Protein AF-A0A7C5PN37-F1 (afdb_monomer_lite)

Secondary structure (DSSP, 8-state):
--EEEEEEEE-SSSSHHHHHHHHHHHHHHHTT-EEEEEEEE-TTSSPEE-GGG-TTSHHHHHHHHHHHT-SGGGTT-HHHHHHHHHHHHHHHHHHHHHHHHHHTPPP-

Sequence (108 aa):
MKTIGFFHYQVGRTDGVSLELAKWRQVFDQMGHRTWLFGGDVGDSDGILIPEMFHHTPVAERLQRATWRSLDEYNGDEAAYRRDLFQQTDLLEHKFKAQIEEKGIDLL

Radius of gyration: 16.6 Å; chains: 1; bounding box: 30×30×50 Å

pLDDT: mean 96.63, std 2.39, range [78.75, 98.5]

Foldseek 3Di:
DFEAEAEAAEEDDPDPVNVVVVVVCVVCVVVVYHYAYEHLHHHPDPHDHDVLSHCPDPLNVLLVCCVPPHCVVVVRPPVVSVVSVVVSVVSVVVVVVVCCVVRVHDDD

Structure (mmCIF, N/CA/C/O backbone):
data_AF-A0A7C5PN37-F1
#
_entry.id   AF-A0A7C5PN37-F1
#
loop_
_atom_site.group_PDB
_atom_site.id
_atom_site.type_symbol
_atom_site.label_atom_id
_atom_site.label_alt_id
_atom_site.label_comp_id
_atom_site.label_asym_id
_atom_site.label_entity_id
_atom_site.label_seq_id
_atom_site.pdbx_PDB_ins_code
_atom_site.Cartn_x
_atom_site.Cartn_y
_atom_site.Cartn_z
_atom_site.occupancy
_atom_site.B_iso_or_equiv
_atom_site.auth_seq_id
_atom_site.auth_comp_id
_atom_site.auth_asym_id
_atom_site.auth_atom_id
_atom_site.pdbx_PDB_model_num
ATOM 1 N N . MET A 1 1 ? -5.247 6.974 23.009 1.00 90.56 1 MET A N 1
ATOM 2 C CA . MET A 1 1 ? -6.059 6.511 21.866 1.00 90.56 1 MET A CA 1
ATOM 3 C C . MET A 1 1 ? -5.409 7.004 20.585 1.00 90.56 1 MET A C 1
ATOM 5 O O . MET A 1 1 ? -4.962 8.144 20.567 1.00 90.56 1 MET A O 1
ATOM 9 N N . LYS A 1 2 ? -5.287 6.133 19.581 1.00 96.94 2 LYS A N 1
ATOM 10 C CA . LYS A 1 2 ? -4.650 6.409 18.282 1.00 96.94 2 LYS A CA 1
ATOM 11 C C . LYS A 1 2 ? -5.473 5.771 17.164 1.00 96.94 2 LYS A C 1
ATOM 13 O O . LYS A 1 2 ? -6.170 4.792 17.437 1.00 96.94 2 LYS A O 1
ATOM 18 N N . THR A 1 3 ? -5.365 6.298 15.956 1.00 98.06 3 THR A N 1
ATOM 19 C CA . THR A 1 3 ? -5.912 5.731 14.726 1.00 98.06 3 THR A CA 1
ATOM 20 C C . THR A 1 3 ? -4.788 5.065 13.939 1.00 98.06 3 THR A C 1
ATOM 22 O O . THR A 1 3 ? -3.824 5.719 13.551 1.00 98.06 3 THR A O 1
ATOM 25 N N . ILE A 1 4 ? -4.910 3.763 13.699 1.00 97.81 4 ILE A N 1
ATOM 26 C CA . ILE A 1 4 ? -3.872 2.922 13.097 1.00 97.81 4 ILE A CA 1
ATOM 27 C C . ILE A 1 4 ? -4.381 2.388 11.757 1.00 97.81 4 ILE A C 1
ATOM 29 O O . ILE A 1 4 ? -5.485 1.848 11.682 1.00 97.81 4 ILE A O 1
ATOM 33 N N . GLY A 1 5 ? -3.579 2.518 10.701 1.00 96.94 5 GLY A N 1
ATOM 34 C CA . GLY A 1 5 ? -3.865 1.929 9.392 1.00 96.94 5 GLY A CA 1
ATOM 35 C C . GLY A 1 5 ? -2.988 0.716 9.102 1.00 96.94 5 GLY A C 1
ATOM 36 O O . GLY A 1 5 ? -1.765 0.811 9.160 1.00 96.94 5 GLY A O 1
ATOM 37 N N . PHE A 1 6 ? -3.608 -0.404 8.744 1.00 96.88 6 PHE A N 1
ATOM 38 C CA . PHE A 1 6 ? -2.938 -1.596 8.229 1.00 96.88 6 PHE A CA 1
ATOM 39 C C . PHE A 1 6 ? -3.017 -1.616 6.707 1.00 96.88 6 PHE A C 1
ATOM 41 O O . PHE A 1 6 ? -4.112 -1.678 6.156 1.00 96.88 6 PHE A O 1
ATOM 48 N N . PHE A 1 7 ? -1.870 -1.612 6.033 1.00 97.00 7 PHE A N 1
ATOM 49 C CA . PHE A 1 7 ? -1.784 -1.677 4.575 1.00 97.00 7 PHE A CA 1
ATOM 50 C C . PHE A 1 7 ? -1.119 -2.987 4.161 1.00 97.00 7 PHE A C 1
ATOM 52 O O . PHE A 1 7 ? 0.006 -3.268 4.571 1.00 97.00 7 PHE A O 1
ATOM 59 N N . HIS A 1 8 ? -1.793 -3.783 3.334 1.00 96.88 8 HIS A N 1
ATOM 60 C CA . HIS A 1 8 ? -1.215 -4.990 2.744 1.00 96.88 8 HIS A CA 1
ATOM 61 C C . HIS A 1 8 ? -1.817 -5.248 1.359 1.00 96.88 8 HIS A C 1
ATOM 63 O O . HIS A 1 8 ? -2.954 -4.875 1.105 1.00 96.88 8 HIS A O 1
ATOM 69 N N . TYR A 1 9 ? -1.088 -5.878 0.433 1.00 95.81 9 TYR A N 1
ATOM 70 C CA . TYR A 1 9 ? -1.591 -6.058 -0.940 1.00 95.81 9 TYR A CA 1
ATOM 71 C C . TYR A 1 9 ? -2.845 -6.948 -1.021 1.00 95.81 9 TYR A C 1
ATOM 73 O O . TYR A 1 9 ? -3.611 -6.834 -1.974 1.00 95.81 9 TYR A O 1
ATOM 81 N N . GLN A 1 10 ? -3.051 -7.822 -0.033 1.00 95.19 10 GLN A N 1
ATOM 82 C CA . GLN A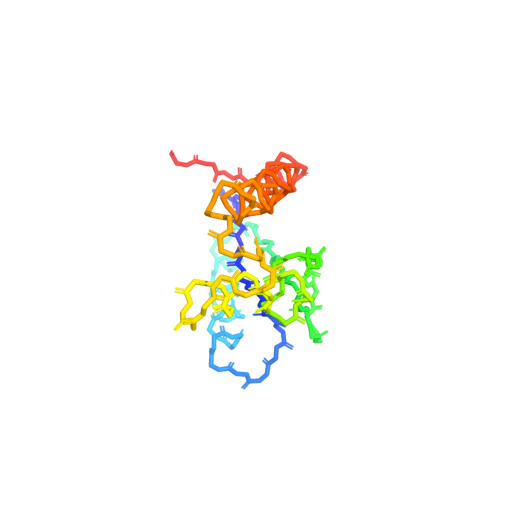 1 10 ? -4.198 -8.722 0.088 1.00 95.19 10 GLN A CA 1
ATOM 83 C C . GLN A 1 10 ? -4.586 -8.898 1.557 1.00 95.19 10 GLN A C 1
ATOM 85 O O . GLN A 1 10 ? -3.730 -9.136 2.401 1.00 95.19 10 GLN A O 1
ATOM 90 N N . VAL A 1 11 ? -5.867 -8.806 1.873 1.00 95.88 11 VAL A N 1
ATOM 91 C CA . VAL A 1 11 ? -6.392 -8.949 3.232 1.00 95.88 11 VAL A CA 1
ATOM 92 C C . VAL A 1 11 ? -7.694 -9.748 3.205 1.00 95.88 11 VAL A C 1
ATOM 94 O O . VAL A 1 11 ? -8.269 -9.974 2.142 1.00 95.88 11 VAL A O 1
ATOM 97 N N . GLY A 1 12 ? -8.170 -10.197 4.368 1.00 92.44 12 GLY A N 1
ATOM 98 C CA . GLY A 1 12 ? -9.475 -10.862 4.471 1.00 92.44 12 GLY A CA 1
ATOM 99 C C . GLY A 1 12 ? -9.546 -12.247 3.824 1.00 92.44 12 GLY A C 1
ATOM 100 O O . GLY A 1 12 ? -10.631 -12.691 3.455 1.00 92.44 12 GLY A O 1
ATOM 101 N N . ARG A 1 13 ? -8.404 -12.924 3.662 1.00 93.81 13 ARG A N 1
ATOM 102 C CA . ARG A 1 13 ? -8.317 -14.318 3.206 1.00 93.81 13 ARG A CA 1
ATOM 103 C C . ARG A 1 13 ? -7.991 -15.252 4.377 1.00 93.81 13 ARG A C 1
ATOM 105 O O . ARG A 1 13 ? -7.854 -14.830 5.523 1.00 93.81 13 ARG A O 1
ATOM 112 N N . THR A 1 14 ? -7.861 -16.544 4.086 1.00 93.56 14 THR A N 1
ATOM 113 C CA . THR A 1 14 ? -7.477 -17.578 5.062 1.00 93.56 14 THR A CA 1
ATOM 114 C C . THR A 1 14 ? -5.967 -17.829 5.109 1.00 93.56 14 THR A C 1
ATOM 116 O O . THR A 1 14 ? -5.531 -18.838 5.662 1.00 93.56 14 THR A O 1
ATOM 119 N N . ASP A 1 15 ? -5.159 -16.964 4.491 1.00 92.38 15 ASP A N 1
ATOM 120 C CA . ASP A 1 15 ? -3.704 -17.035 4.576 1.00 92.38 15 ASP A CA 1
ATOM 121 C C . ASP A 1 15 ? -3.201 -16.534 5.942 1.00 92.38 15 ASP A C 1
ATOM 123 O O . ASP A 1 15 ? -3.896 -15.820 6.670 1.00 92.38 15 ASP A O 1
ATOM 127 N N . GLY A 1 16 ? -1.970 -16.908 6.294 1.00 94.62 16 GLY A N 1
ATOM 128 C CA . GLY A 1 16 ? -1.394 -16.571 7.595 1.00 94.62 16 GLY A CA 1
ATOM 129 C C . GLY A 1 16 ? -1.322 -15.065 7.868 1.00 94.62 16 GLY A C 1
ATOM 130 O O . GLY A 1 16 ? -1.577 -14.652 8.995 1.00 94.62 16 GLY A O 1
ATOM 131 N N . VAL A 1 17 ? -1.037 -14.235 6.861 1.00 94.75 17 VAL A N 1
ATOM 132 C CA . VAL A 1 17 ? -0.903 -12.782 7.043 1.00 94.75 17 VAL A CA 1
ATOM 133 C C . VAL A 1 17 ? -2.267 -12.149 7.302 1.00 94.75 17 VAL A C 1
ATOM 135 O O . VAL A 1 17 ? -2.396 -11.364 8.240 1.00 94.75 17 VAL A O 1
ATOM 138 N N . SER A 1 18 ? -3.302 -12.533 6.548 1.00 94.62 18 SER A N 1
ATOM 139 C CA . SER A 1 18 ? -4.675 -12.066 6.796 1.00 94.62 18 SER A CA 1
ATOM 140 C C . SER A 1 18 ? -5.158 -12.405 8.211 1.00 94.62 18 SER A C 1
ATOM 142 O O . SER A 1 18 ? -5.764 -11.563 8.878 1.00 94.62 18 SER A O 1
ATOM 144 N N . LEU A 1 19 ? -4.858 -13.614 8.699 1.00 95.44 19 LEU A N 1
ATOM 145 C CA . LEU A 1 19 ? -5.226 -14.034 10.054 1.00 95.44 19 LEU A CA 1
ATOM 146 C C . LEU A 1 19 ? -4.470 -13.247 11.134 1.00 95.44 19 LEU A C 1
ATOM 148 O O . LEU A 1 19 ? -5.068 -12.871 12.143 1.00 95.44 19 LEU A O 1
ATOM 152 N N . GLU A 1 20 ? -3.181 -12.965 10.937 1.00 96.88 20 GLU A N 1
ATOM 153 C CA . GLU A 1 20 ? -2.409 -12.130 11.864 1.00 96.88 20 GLU A CA 1
ATOM 154 C C . GLU A 1 20 ? -2.899 -10.675 11.865 1.00 96.88 20 GLU A C 1
ATOM 156 O O . GLU A 1 20 ? -3.063 -10.089 12.935 1.00 96.88 20 GLU A O 1
ATOM 161 N N . LEU A 1 21 ? -3.230 -10.102 10.701 1.00 96.19 21 LEU A N 1
ATOM 162 C CA . LEU A 1 21 ? -3.834 -8.767 10.613 1.00 96.19 21 LEU A CA 1
ATOM 163 C C . LEU A 1 21 ? -5.151 -8.688 11.398 1.00 96.19 21 LEU A C 1
ATOM 165 O O . LEU A 1 21 ? -5.362 -7.728 12.141 1.00 96.19 21 LEU A O 1
ATOM 169 N N . ALA A 1 22 ? -6.012 -9.705 11.291 1.00 94.38 22 ALA A N 1
ATOM 170 C CA . ALA A 1 22 ? -7.266 -9.766 12.041 1.00 94.38 22 ALA A CA 1
ATOM 171 C C . ALA A 1 22 ? -7.036 -9.810 13.563 1.00 94.38 22 ALA A C 1
ATOM 173 O O . ALA A 1 22 ? -7.677 -9.064 14.307 1.00 94.38 22 ALA A O 1
ATOM 174 N N . LYS A 1 23 ? -6.078 -10.625 14.031 1.00 96.56 23 LYS A N 1
ATOM 175 C CA . LYS A 1 23 ? -5.704 -10.691 15.456 1.00 96.56 23 LYS A CA 1
ATOM 176 C C . LYS A 1 23 ? -5.180 -9.350 15.964 1.00 96.56 23 LYS A C 1
ATOM 178 O O . LYS A 1 23 ? -5.613 -8.887 17.016 1.00 96.56 23 LYS A O 1
ATOM 183 N N . TRP A 1 24 ? -4.272 -8.713 15.225 1.00 97.38 24 TRP A N 1
ATOM 184 C CA . TRP A 1 24 ? -3.702 -7.429 15.635 1.00 97.38 24 TRP A CA 1
ATOM 185 C C . TRP A 1 24 ? -4.746 -6.318 15.667 1.00 97.38 24 TRP A C 1
ATOM 187 O O . TRP A 1 24 ? -4.760 -5.550 16.629 1.00 97.38 24 TRP A O 1
ATOM 197 N N . ARG A 1 25 ? -5.662 -6.259 14.689 1.00 96.31 25 ARG A N 1
ATOM 198 C CA . ARG A 1 25 ? -6.792 -5.317 14.738 1.00 96.31 25 ARG A CA 1
ATOM 199 C C . ARG A 1 25 ? -7.610 -5.495 16.010 1.00 96.31 25 ARG A C 1
ATOM 201 O O . ARG A 1 25 ? -7.801 -4.526 16.737 1.00 96.31 25 ARG A O 1
ATOM 208 N N . GLN A 1 26 ? -7.981 -6.734 16.334 1.00 96.69 26 GLN A N 1
ATOM 209 C CA . GLN A 1 26 ? -8.720 -7.037 17.558 1.00 96.69 26 GLN A CA 1
ATOM 210 C C . GLN A 1 26 ? -7.975 -6.570 18.818 1.00 96.69 26 GLN A C 1
ATOM 212 O O . GLN A 1 26 ? -8.587 -5.960 19.693 1.00 96.69 26 GLN A O 1
ATOM 217 N N . VAL A 1 27 ? -6.667 -6.829 18.920 1.00 98.31 27 VAL A N 1
ATOM 218 C CA . VAL A 1 27 ? -5.854 -6.399 20.071 1.00 98.31 27 VAL A CA 1
ATOM 219 C C . VAL A 1 27 ? -5.842 -4.873 20.199 1.00 98.31 27 VAL A C 1
ATOM 221 O O . VAL A 1 27 ? -6.091 -4.349 21.284 1.00 98.31 27 VAL A O 1
ATOM 224 N N . PHE A 1 28 ? -5.599 -4.140 19.110 1.00 97.94 28 PHE A N 1
ATOM 225 C CA . PHE A 1 28 ? -5.563 -2.677 19.158 1.00 97.94 28 PHE A CA 1
ATOM 226 C C . PHE A 1 28 ? -6.934 -2.060 19.446 1.00 97.94 28 PHE A C 1
ATOM 228 O O . PHE A 1 28 ? -7.013 -1.120 20.240 1.00 97.94 28 PHE A O 1
ATOM 235 N N . ASP A 1 29 ? -8.006 -2.606 18.874 1.00 95.81 29 ASP A N 1
ATOM 236 C CA . ASP A 1 29 ? -9.370 -2.160 19.160 1.00 95.81 29 ASP A CA 1
ATOM 237 C C . ASP A 1 29 ? -9.716 -2.387 20.649 1.00 95.81 29 ASP A C 1
ATOM 239 O O . ASP A 1 29 ? -10.260 -1.498 21.306 1.00 95.81 29 ASP A O 1
ATOM 243 N N . GLN A 1 30 ? -9.314 -3.525 21.237 1.00 98.00 30 GLN A N 1
ATOM 244 C CA . GLN A 1 30 ? -9.479 -3.810 22.674 1.00 98.00 30 GLN A CA 1
ATOM 245 C C . GLN A 1 30 ? -8.661 -2.877 23.579 1.00 98.00 30 GLN A C 1
ATOM 247 O O . GLN A 1 30 ? -9.082 -2.569 24.694 1.00 98.00 30 GLN A O 1
ATOM 252 N N . MET A 1 31 ? -7.515 -2.390 23.102 1.00 98.12 31 MET A N 1
ATOM 253 C CA . MET A 1 31 ? -6.713 -1.364 23.778 1.00 98.12 31 MET A CA 1
ATOM 254 C C . MET A 1 31 ? -7.299 0.055 23.627 1.00 98.12 31 MET A C 1
ATOM 256 O O . MET A 1 31 ? -6.727 1.020 24.141 1.00 98.12 31 MET A O 1
ATOM 260 N N . GLY A 1 32 ? -8.435 0.205 22.937 1.00 98.00 32 GLY A N 1
ATOM 261 C CA . GLY A 1 32 ? -9.112 1.482 22.722 1.00 98.00 32 GLY A CA 1
ATOM 262 C C . GLY A 1 32 ? -8.514 2.316 21.590 1.00 98.00 32 GLY A C 1
ATOM 263 O O . GLY A 1 32 ? -8.688 3.534 21.577 1.00 98.00 32 GLY A O 1
ATOM 264 N N . HIS A 1 33 ? -7.770 1.703 20.666 1.00 98.06 33 HIS A N 1
ATOM 265 C CA . HIS A 1 33 ? -7.384 2.335 19.405 1.00 98.06 33 HIS A CA 1
ATOM 266 C C . HIS A 1 33 ? -8.491 2.166 18.358 1.00 98.06 33 HIS A C 1
ATOM 268 O O . HIS A 1 33 ? -9.392 1.350 18.513 1.00 98.06 33 HIS A O 1
ATOM 274 N N . ARG A 1 34 ? -8.423 2.953 17.284 1.00 97.38 34 ARG A N 1
ATOM 275 C CA . ARG A 1 34 ? -9.258 2.767 16.096 1.00 97.38 34 ARG A CA 1
ATOM 276 C C . ARG A 1 34 ? -8.399 2.173 14.994 1.00 97.38 34 ARG A C 1
ATOM 278 O O . ARG A 1 34 ? -7.369 2.759 14.667 1.00 97.38 34 ARG A O 1
ATOM 285 N N . THR A 1 35 ? -8.818 1.062 14.402 1.00 97.19 35 THR A N 1
ATOM 286 C CA . THR A 1 35 ? -8.077 0.438 13.302 1.00 97.19 35 THR A CA 1
ATOM 287 C C . THR A 1 35 ? -8.796 0.557 11.962 1.00 97.19 35 THR A C 1
ATOM 289 O O . THR A 1 35 ? -10.023 0.520 11.883 1.00 97.19 35 THR A O 1
ATOM 292 N N . TRP A 1 36 ? -8.010 0.686 10.896 1.00 97.38 36 TRP A N 1
ATOM 293 C CA . TRP A 1 36 ? -8.454 0.622 9.507 1.00 97.38 36 TRP A CA 1
ATOM 294 C C . TRP A 1 36 ? -7.606 -0.391 8.749 1.00 97.38 36 TRP A C 1
ATOM 296 O O . TRP A 1 36 ? -6.415 -0.531 9.024 1.00 97.38 36 TRP A O 1
ATOM 306 N N . LEU A 1 37 ? -8.208 -1.083 7.788 1.00 97.38 37 LEU A N 1
ATOM 307 C CA . LEU A 1 37 ? -7.542 -2.082 6.960 1.00 97.38 37 LEU A CA 1
ATOM 308 C C . LEU A 1 37 ? -7.661 -1.679 5.497 1.00 97.38 37 LEU A C 1
ATOM 310 O O . LEU A 1 37 ? -8.756 -1.368 5.043 1.00 97.38 37 LEU A O 1
ATOM 314 N N . PHE A 1 38 ? -6.547 -1.700 4.777 1.00 97.81 38 PHE A N 1
ATOM 315 C CA . PHE A 1 38 ? -6.452 -1.346 3.367 1.00 97.81 38 PHE A CA 1
ATOM 316 C C . PHE A 1 38 ? -5.792 -2.484 2.601 1.00 97.81 38 PHE A C 1
ATOM 318 O O . PHE A 1 38 ? -4.776 -3.026 3.051 1.00 97.81 38 PHE A O 1
ATOM 325 N N . GLY A 1 39 ? -6.320 -2.807 1.421 1.00 97.31 39 GLY A N 1
ATOM 326 C CA . GLY A 1 39 ? -5.632 -3.734 0.535 1.00 97.31 39 GLY A CA 1
ATOM 327 C C . GLY A 1 39 ? -6.092 -3.730 -0.909 1.00 97.31 39 GLY A C 1
ATOM 328 O O . GLY A 1 39 ? -7.119 -3.152 -1.245 1.00 97.31 39 GLY A O 1
ATOM 329 N N . GLY A 1 40 ? -5.295 -4.359 -1.772 1.00 97.31 40 GLY A N 1
ATOM 330 C CA . GLY A 1 40 ? -5.588 -4.495 -3.203 1.00 97.31 40 GLY A CA 1
ATOM 331 C C . GLY A 1 40 ? -6.573 -5.609 -3.533 1.00 97.31 40 GLY A C 1
ATOM 332 O O . GLY A 1 40 ? -7.227 -5.574 -4.569 1.00 97.31 40 GLY A O 1
ATOM 333 N N . ASP A 1 41 ? -6.722 -6.551 -2.612 1.00 96.50 41 ASP A N 1
ATOM 334 C CA . ASP A 1 41 ? -7.788 -7.540 -2.551 1.00 96.50 41 ASP A CA 1
ATOM 335 C C . ASP A 1 41 ? -8.247 -7.599 -1.095 1.00 96.50 41 ASP A C 1
ATOM 337 O O . ASP A 1 41 ? -7.416 -7.796 -0.209 1.00 96.50 41 ASP A O 1
ATOM 341 N N . VAL A 1 42 ? -9.535 -7.375 -0.836 1.00 96.44 42 VAL A N 1
ATOM 342 C CA . VAL A 1 42 ? -10.076 -7.300 0.532 1.00 96.44 42 VAL A CA 1
ATOM 343 C C . VAL A 1 42 ? -10.798 -8.570 0.980 1.00 96.44 42 VAL A C 1
ATOM 345 O O . VAL A 1 42 ? -11.221 -8.640 2.136 1.00 96.44 42 VAL A O 1
ATOM 348 N N . GLY A 1 43 ? -10.903 -9.579 0.106 1.00 93.75 43 GLY A N 1
ATOM 349 C CA . GLY A 1 43 ? -11.546 -10.853 0.426 1.00 93.75 43 GLY A CA 1
ATOM 350 C C . GLY A 1 43 ? -12.920 -10.669 1.078 1.00 93.75 43 GLY A C 1
ATOM 351 O O . GLY A 1 43 ? -13.735 -9.883 0.600 1.00 93.75 43 GLY A O 1
ATOM 352 N N . ASP A 1 44 ? -13.138 -11.365 2.196 1.00 92.88 44 ASP A N 1
ATOM 353 C CA . ASP A 1 44 ? -14.377 -11.299 2.986 1.00 92.88 44 ASP A CA 1
ATOM 354 C C . AS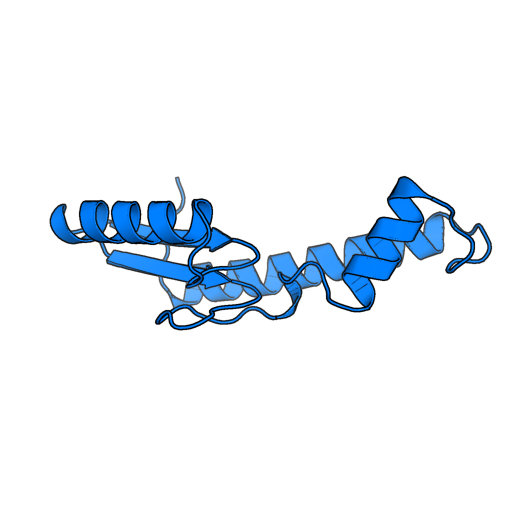P A 1 44 ? -14.298 -10.283 4.149 1.00 92.88 44 ASP A C 1
ATOM 356 O O . ASP A 1 44 ? -15.134 -10.293 5.054 1.00 92.88 44 ASP A O 1
ATOM 360 N N . SER A 1 45 ? -13.268 -9.428 4.179 1.00 92.62 45 SER A N 1
ATOM 361 C CA . SER A 1 45 ? -13.089 -8.431 5.244 1.00 92.62 45 SER A CA 1
ATOM 362 C C . SER A 1 45 ? -13.861 -7.132 4.999 1.00 92.62 45 SER A C 1
ATOM 364 O O . SER A 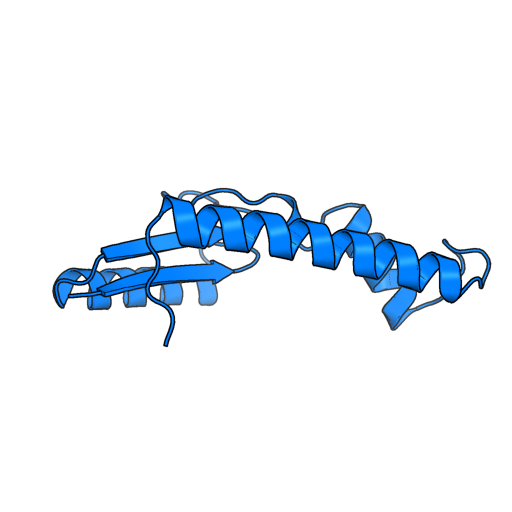1 45 ? -14.321 -6.845 3.898 1.00 92.62 45 SER A O 1
ATOM 366 N N . ASP A 1 46 ? -13.928 -6.294 6.035 1.00 93.38 46 ASP A N 1
ATOM 367 C CA . ASP A 1 46 ? -14.426 -4.913 5.994 1.00 93.38 46 ASP A CA 1
ATOM 368 C C . ASP A 1 46 ? -13.371 -3.899 5.493 1.00 93.38 46 ASP A C 1
ATOM 370 O O . ASP A 1 46 ? -13.489 -2.696 5.735 1.00 93.38 46 ASP A O 1
ATOM 374 N N . GLY A 1 47 ? -12.303 -4.380 4.847 1.00 95.50 47 GLY A N 1
ATOM 375 C CA . GLY A 1 47 ? -11.191 -3.557 4.387 1.00 95.50 47 GLY A CA 1
ATOM 376 C C . GLY A 1 47 ? -11.561 -2.581 3.265 1.00 95.50 47 GLY A C 1
ATOM 377 O O . GLY A 1 47 ? -12.497 -2.780 2.493 1.00 95.50 47 GLY A O 1
ATOM 378 N N . ILE A 1 48 ? -10.769 -1.520 3.146 1.00 97.88 48 ILE A N 1
ATOM 379 C CA . ILE A 1 48 ? -10.869 -0.506 2.098 1.00 97.88 48 ILE A CA 1
ATOM 380 C C . ILE A 1 48 ? -10.018 -0.945 0.907 1.00 97.88 48 ILE A C 1
ATOM 382 O O . ILE A 1 48 ? -8.812 -1.175 1.028 1.00 97.88 48 ILE A O 1
ATOM 386 N N . LEU A 1 49 ? -10.658 -1.048 -0.255 1.00 97.94 49 LEU A N 1
ATOM 387 C CA . LEU A 1 49 ? -10.019 -1.509 -1.480 1.00 97.94 49 LEU A CA 1
ATOM 388 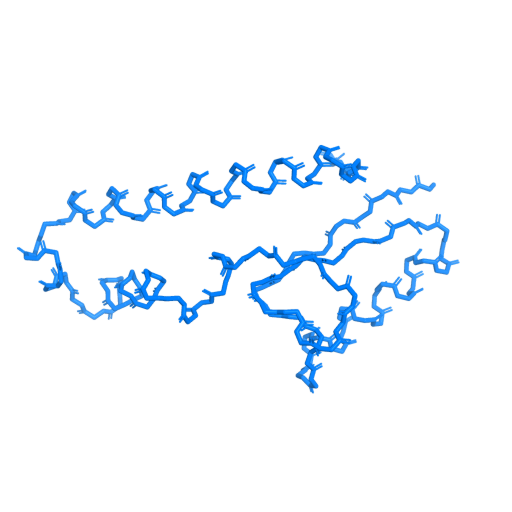C C . LEU A 1 49 ? -9.171 -0.399 -2.128 1.00 97.94 49 LEU A C 1
ATOM 390 O O . LEU A 1 49 ? -9.690 0.656 -2.490 1.00 97.94 49 LEU A O 1
ATOM 394 N N . ILE A 1 50 ? -7.886 -0.677 -2.348 1.00 97.81 50 ILE A N 1
ATOM 395 C CA . ILE A 1 50 ? -6.963 0.114 -3.175 1.00 97.81 50 ILE A CA 1
ATOM 396 C C . ILE A 1 50 ? -6.426 -0.816 -4.275 1.00 97.81 50 ILE A C 1
ATOM 398 O O . ILE A 1 50 ? -5.381 -1.438 -4.078 1.00 97.81 50 ILE A O 1
ATOM 402 N N . PRO A 1 51 ? -7.130 -0.955 -5.418 1.00 97.00 51 PRO A N 1
ATOM 403 C CA . PRO A 1 51 ? -6.875 -2.015 -6.402 1.00 97.00 51 PRO A CA 1
ATOM 404 C C . PRO A 1 51 ? -5.421 -2.110 -6.882 1.00 97.00 51 PRO A C 1
ATOM 406 O O . PRO A 1 51 ? -4.910 -3.199 -7.123 1.00 97.00 51 PRO A O 1
ATOM 409 N N . GLU A 1 52 ? -4.732 -0.976 -6.988 1.00 97.12 52 GLU A N 1
ATOM 410 C CA . GLU A 1 52 ? -3.350 -0.877 -7.465 1.00 97.12 52 GLU A CA 1
ATOM 411 C C . GLU A 1 52 ? -2.327 -1.467 -6.494 1.00 97.12 52 GLU A C 1
ATOM 413 O O . GLU A 1 52 ? -1.201 -1.751 -6.891 1.00 97.12 52 GLU A O 1
ATOM 418 N N . MET A 1 53 ? -2.708 -1.710 -5.236 1.00 96.56 53 MET A N 1
ATOM 419 C CA . MET A 1 53 ? -1.868 -2.471 -4.313 1.00 96.56 53 MET A CA 1
ATOM 420 C C . MET A 1 53 ? -1.788 -3.950 -4.700 1.00 96.56 53 MET A C 1
ATOM 422 O O . MET A 1 53 ? -0.878 -4.637 -4.241 1.00 96.56 53 MET A O 1
ATOM 426 N N . PHE A 1 54 ? -2.732 -4.472 -5.492 1.00 96.69 54 PHE A N 1
ATOM 427 C CA . PHE A 1 54 ? -2.760 -5.890 -5.821 1.00 96.69 54 PHE A CA 1
ATOM 428 C C . PHE A 1 54 ? -1.642 -6.243 -6.805 1.00 96.69 54 PHE A C 1
ATOM 430 O O . PHE A 1 54 ? -1.505 -5.660 -7.882 1.00 96.69 54 PHE A O 1
ATOM 437 N N . HIS A 1 55 ? -0.837 -7.240 -6.449 1.00 93.19 55 HIS A N 1
ATOM 438 C CA . HIS A 1 55 ? 0.370 -7.570 -7.206 1.00 93.19 55 HIS A CA 1
ATOM 439 C C . HIS A 1 55 ? 0.099 -8.329 -8.519 1.00 93.19 55 HIS A C 1
ATOM 441 O O . HIS A 1 55 ? 1.000 -8.436 -9.344 1.00 93.19 55 HIS A O 1
ATOM 447 N N . HIS A 1 56 ? -1.130 -8.809 -8.738 1.00 94.94 56 HIS A N 1
ATOM 448 C CA . HIS A 1 56 ? -1.573 -9.429 -9.996 1.00 94.94 56 HIS A CA 1
ATOM 449 C C . HIS A 1 56 ? -2.305 -8.452 -10.928 1.00 94.94 56 HIS A C 1
ATOM 451 O O . HIS A 1 56 ? -3.077 -8.854 -11.799 1.00 94.94 56 HIS A O 1
ATOM 457 N N . THR A 1 57 ? -2.107 -7.144 -10.757 1.00 96.19 57 THR A N 1
ATOM 458 C CA . THR A 1 57 ? -2.555 -6.192 -11.778 1.00 96.19 57 THR A CA 1
ATOM 459 C C . THR A 1 57 ? -1.687 -6.329 -13.035 1.00 96.19 57 THR A C 1
ATOM 461 O O . THR A 1 57 ? -0.488 -6.600 -12.923 1.00 96.19 57 THR A O 1
ATOM 464 N N . PRO A 1 58 ? -2.231 -6.072 -14.242 1.00 96.56 58 PRO A N 1
ATOM 465 C CA . PRO A 1 58 ? -1.443 -6.140 -15.474 1.00 96.56 58 PRO A CA 1
ATOM 466 C C . PRO A 1 58 ? -0.168 -5.286 -15.436 1.00 96.56 58 PRO A C 1
ATOM 468 O O . PRO A 1 58 ? 0.855 -5.669 -16.002 1.00 96.56 58 PRO A O 1
ATOM 471 N N . VAL A 1 59 ? -0.217 -4.136 -14.750 1.00 96.44 59 VAL A N 1
ATOM 472 C CA . VAL A 1 59 ? 0.944 -3.254 -14.590 1.00 96.44 59 VAL A CA 1
ATOM 473 C C . VAL A 1 59 ? 1.965 -3.840 -13.615 1.00 96.44 59 VAL A C 1
ATOM 475 O O . VAL A 1 59 ? 3.144 -3.891 -13.954 1.00 96.44 59 VAL A O 1
ATOM 478 N N . ALA A 1 60 ? 1.541 -4.331 -12.444 1.00 96.62 60 ALA A N 1
ATOM 479 C CA . ALA A 1 60 ? 2.454 -4.944 -11.479 1.00 96.62 60 ALA A CA 1
ATOM 480 C C . ALA A 1 60 ? 3.155 -6.179 -12.061 1.00 96.62 60 ALA A C 1
ATOM 482 O O . ALA A 1 60 ? 4.364 -6.333 -11.900 1.00 96.62 60 ALA A O 1
ATOM 483 N N . GLU A 1 61 ? 2.436 -7.022 -12.805 1.00 97.38 61 GLU A N 1
ATOM 484 C CA . GLU A 1 61 ? 3.029 -8.199 -13.441 1.00 97.38 61 GLU A CA 1
ATOM 485 C C . GLU A 1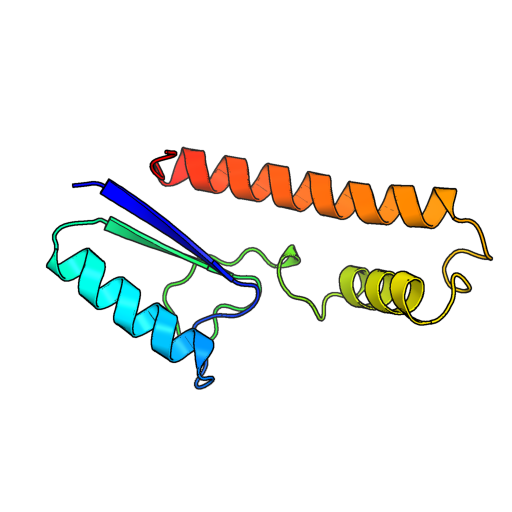 61 ? 4.017 -7.827 -14.555 1.00 97.38 61 GLU A C 1
ATOM 487 O O . GLU A 1 61 ? 5.076 -8.449 -14.666 1.00 97.38 61 GLU A O 1
ATOM 492 N N . ARG A 1 62 ? 3.718 -6.794 -15.357 1.00 97.62 62 ARG A N 1
ATOM 493 C CA . ARG A 1 62 ? 4.663 -6.253 -16.350 1.00 97.62 62 ARG A CA 1
ATOM 494 C C . ARG A 1 62 ? 5.931 -5.725 -15.680 1.00 97.62 62 ARG A C 1
ATOM 496 O O . ARG A 1 62 ? 7.031 -6.108 -16.071 1.00 97.62 62 ARG A O 1
ATOM 503 N N . LEU A 1 63 ? 5.790 -4.901 -14.641 1.00 97.69 63 LEU A N 1
ATOM 504 C CA . LEU A 1 63 ? 6.923 -4.356 -13.886 1.00 97.69 63 LEU A CA 1
ATOM 505 C C . LEU A 1 63 ? 7.738 -5.458 -13.199 1.00 97.69 63 LEU A C 1
ATOM 507 O O . LEU A 1 63 ? 8.968 -5.404 -13.202 1.00 97.69 63 LEU A O 1
ATOM 511 N N . GLN A 1 64 ? 7.083 -6.493 -12.666 1.00 97.19 64 GLN A N 1
ATOM 512 C CA . GLN A 1 64 ? 7.751 -7.658 -12.089 1.00 97.19 64 GLN A CA 1
ATOM 513 C C . GLN A 1 64 ? 8.588 -8.386 -13.150 1.00 97.19 64 GLN A C 1
ATOM 515 O O . GLN A 1 64 ? 9.763 -8.668 -12.916 1.00 97.19 64 GLN A O 1
ATOM 520 N N . ARG A 1 65 ? 8.018 -8.682 -14.325 1.00 97.62 65 ARG A N 1
ATOM 521 C CA . ARG A 1 65 ? 8.762 -9.333 -15.416 1.00 97.62 65 ARG A CA 1
ATOM 522 C C . ARG A 1 65 ? 9.927 -8.472 -15.895 1.00 97.62 65 ARG A C 1
ATOM 524 O O . ARG A 1 65 ? 11.015 -9.007 -16.075 1.00 97.62 65 ARG A O 1
ATOM 531 N N . ALA A 1 66 ? 9.733 -7.163 -16.016 1.00 97.88 66 ALA A N 1
ATOM 532 C CA . ALA A 1 66 ? 10.793 -6.236 -16.395 1.00 97.88 66 ALA A CA 1
ATOM 533 C C . ALA A 1 66 ? 11.934 -6.167 -15.376 1.00 97.88 66 ALA A C 1
ATOM 535 O O . ALA A 1 66 ? 13.099 -6.192 -15.760 1.00 97.88 66 ALA A O 1
ATOM 536 N N . THR A 1 67 ? 11.602 -6.162 -14.083 1.00 97.25 67 THR A N 1
ATOM 537 C CA . THR A 1 67 ? 12.589 -6.167 -12.993 1.00 97.25 67 THR A CA 1
ATOM 538 C C . THR A 1 67 ? 13.411 -7.453 -12.968 1.00 97.25 67 THR A C 1
ATOM 540 O O . THR A 1 67 ? 14.624 -7.411 -12.782 1.00 97.25 67 THR A O 1
ATOM 543 N N . TRP A 1 68 ? 12.750 -8.607 -13.104 1.00 97.00 68 TRP A N 1
ATOM 544 C CA . TRP A 1 68 ? 13.358 -9.899 -12.769 1.00 97.00 68 TRP A CA 1
ATOM 545 C C . TRP A 1 68 ? 13.713 -10.774 -13.974 1.00 97.00 68 TRP A C 1
ATOM 547 O O . TRP A 1 68 ? 14.409 -11.772 -13.797 1.00 97.00 68 TRP A O 1
ATOM 557 N N . ARG A 1 69 ? 13.218 -10.461 -15.178 1.00 97.00 69 ARG A N 1
ATOM 558 C CA . ARG A 1 69 ? 13.426 -11.275 -16.389 1.00 97.00 69 ARG A CA 1
ATOM 559 C C . ARG A 1 69 ? 14.100 -10.491 -17.509 1.00 97.00 69 ARG A C 1
ATOM 561 O O . ARG A 1 69 ? 15.240 -10.801 -17.839 1.00 97.00 69 ARG A O 1
ATOM 568 N N . SER A 1 70 ? 13.406 -9.528 -18.115 1.00 97.69 70 SER A N 1
ATOM 569 C CA . SER A 1 70 ? 13.919 -8.756 -19.256 1.00 97.69 70 SER A CA 1
ATOM 570 C C . SER A 1 70 ? 13.085 -7.505 -19.535 1.00 97.69 70 SER A C 1
ATOM 572 O O . SER A 1 70 ? 11.883 -7.469 -19.285 1.00 97.69 70 SER A O 1
ATOM 574 N N . LEU A 1 71 ? 13.712 -6.492 -20.139 1.00 98.06 71 LEU A N 1
ATOM 575 C CA . LEU A 1 71 ? 13.062 -5.245 -20.565 1.00 98.06 71 LEU A CA 1
ATOM 576 C C . LEU A 1 71 ? 12.362 -5.356 -21.934 1.00 98.06 71 LEU A C 1
ATOM 578 O O . LEU A 1 71 ? 12.149 -4.340 -22.592 1.00 98.06 71 LEU A O 1
ATOM 582 N N . ASP A 1 72 ? 12.005 -6.558 -22.389 1.00 97.38 72 ASP A N 1
ATOM 583 C CA . ASP A 1 72 ? 11.462 -6.769 -23.741 1.00 97.38 72 ASP A CA 1
ATOM 584 C C . ASP A 1 72 ? 10.125 -6.043 -23.949 1.00 97.38 72 ASP A C 1
ATOM 586 O O . ASP A 1 72 ? 9.910 -5.423 -24.987 1.00 97.38 72 ASP A O 1
ATOM 590 N N . GLU A 1 73 ? 9.262 -6.013 -22.924 1.00 96.75 73 GLU A N 1
ATOM 591 C CA . GLU A 1 73 ? 8.008 -5.235 -22.928 1.00 96.75 73 GLU A CA 1
ATOM 592 C C . GLU A 1 73 ? 8.243 -3.711 -23.004 1.00 96.75 73 GLU A C 1
ATOM 594 O O . GLU A 1 73 ? 7.318 -2.952 -23.288 1.00 96.75 73 GLU A O 1
ATOM 599 N N . TYR A 1 74 ? 9.486 -3.271 -22.791 1.00 97.69 74 TYR A N 1
ATOM 600 C CA . TYR A 1 74 ? 9.949 -1.891 -22.927 1.00 97.69 74 TYR A CA 1
ATOM 601 C C . TYR A 1 74 ? 10.939 -1.719 -24.091 1.00 97.69 74 TYR A C 1
ATOM 603 O O . TYR A 1 74 ? 11.576 -0.676 -24.196 1.00 97.69 74 TYR A O 1
ATOM 611 N N . ASN A 1 75 ? 11.096 -2.711 -24.977 1.00 97.38 75 ASN A N 1
ATOM 612 C CA . ASN A 1 75 ? 12.079 -2.711 -26.072 1.00 97.38 75 ASN A CA 1
ATOM 613 C C . ASN A 1 75 ? 13.527 -2.429 -25.615 1.00 97.38 75 ASN A C 1
ATOM 615 O O . ASN A 1 75 ? 14.303 -1.809 -26.342 1.00 97.38 75 ASN A O 1
ATOM 619 N N . GLY A 1 76 ? 13.889 -2.832 -24.394 1.00 96.88 76 GLY A N 1
ATOM 620 C CA . GLY A 1 76 ? 15.193 -2.523 -23.800 1.00 96.88 76 GLY A CA 1
ATOM 621 C C . GLY A 1 76 ? 15.350 -1.088 -23.277 1.00 96.88 76 GLY A C 1
ATOM 622 O O . GLY A 1 76 ? 16.423 -0.751 -22.781 1.00 96.88 76 GLY A O 1
ATOM 623 N N . ASP A 1 77 ? 14.317 -0.239 -23.354 1.00 98.06 77 ASP A N 1
ATOM 624 C CA . ASP A 1 77 ? 14.353 1.137 -22.847 1.00 98.06 77 ASP A CA 1
ATOM 625 C C . ASP A 1 77 ? 14.165 1.169 -21.319 1.00 98.06 77 ASP A C 1
ATOM 627 O O . ASP A 1 77 ? 13.049 1.182 -20.788 1.00 98.06 77 ASP A O 1
ATOM 631 N N . GLU A 1 78 ? 15.286 1.231 -20.598 1.00 97.94 78 GLU A N 1
ATOM 632 C CA . GLU A 1 78 ? 15.309 1.385 -19.140 1.00 97.94 78 GLU A CA 1
ATOM 633 C C . GLU A 1 78 ? 14.599 2.668 -18.677 1.00 97.94 78 GLU A C 1
ATOM 635 O O . GLU A 1 78 ? 13.936 2.675 -17.638 1.00 97.94 78 GLU A O 1
ATOM 640 N N . ALA A 1 79 ? 14.676 3.758 -19.446 1.00 98.31 79 ALA A N 1
ATOM 641 C CA . ALA A 1 79 ? 14.020 5.006 -19.081 1.00 98.31 79 ALA A CA 1
ATOM 642 C C . ALA A 1 79 ? 12.492 4.888 -19.195 1.00 98.31 79 ALA A C 1
ATOM 644 O O . ALA A 1 79 ? 11.781 5.474 -18.376 1.00 98.31 79 ALA A O 1
ATOM 645 N N . ALA A 1 80 ? 11.976 4.133 -20.170 1.00 98.19 80 ALA A N 1
ATOM 646 C CA . ALA A 1 80 ? 10.549 3.818 -20.262 1.00 98.19 80 ALA A CA 1
ATOM 647 C C . ALA A 1 80 ? 10.073 2.965 -19.085 1.00 98.19 80 ALA A C 1
ATOM 649 O O . ALA A 1 80 ? 9.077 3.322 -18.454 1.00 98.19 80 ALA A O 1
ATOM 650 N N . TYR A 1 81 ? 10.817 1.911 -18.742 1.00 98.38 81 TYR A N 1
ATOM 651 C CA . TYR A 1 81 ? 10.542 1.095 -17.559 1.00 98.38 81 TYR A CA 1
ATOM 652 C C . TYR A 1 81 ? 10.527 1.940 -16.279 1.00 98.38 81 TYR A C 1
ATOM 654 O O . TYR A 1 81 ? 9.564 1.906 -15.513 1.00 98.38 81 TYR A O 1
ATOM 662 N N . ARG A 1 82 ? 11.555 2.774 -16.083 1.00 98.38 82 ARG A N 1
ATOM 663 C CA . ARG A 1 82 ? 11.674 3.659 -14.921 1.00 98.38 82 ARG A CA 1
ATOM 664 C C . ARG A 1 82 ? 10.486 4.615 -14.816 1.00 98.38 82 ARG A C 1
ATOM 666 O O . ARG A 1 82 ? 9.970 4.810 -13.720 1.00 98.38 82 ARG A O 1
ATOM 673 N N . ARG A 1 83 ? 10.038 5.206 -15.930 1.00 98.44 83 ARG A N 1
ATOM 674 C CA . ARG A 1 83 ? 8.853 6.082 -15.941 1.00 98.44 83 ARG A CA 1
ATOM 675 C C . ARG A 1 83 ? 7.592 5.340 -15.496 1.00 98.44 83 ARG A C 1
ATOM 677 O O . ARG A 1 83 ? 6.876 5.869 -14.656 1.00 98.44 83 ARG A O 1
ATOM 684 N N . ASP A 1 84 ? 7.344 4.141 -16.017 1.00 97.75 84 ASP A N 1
ATOM 685 C CA . ASP A 1 84 ? 6.163 3.335 -15.665 1.00 97.75 84 ASP A CA 1
ATOM 686 C C . ASP A 1 84 ? 6.191 2.904 -14.187 1.00 97.75 84 ASP A C 1
ATOM 688 O O . ASP A 1 84 ? 5.196 3.029 -13.473 1.00 97.75 84 ASP A O 1
ATOM 692 N N . LEU A 1 85 ? 7.365 2.505 -13.682 1.00 98.06 85 LEU A N 1
ATOM 693 C CA . LEU A 1 85 ? 7.563 2.194 -12.266 1.00 98.06 85 LEU A CA 1
ATOM 694 C C . LEU A 1 85 ? 7.224 3.393 -11.369 1.00 98.06 85 LEU A C 1
ATOM 696 O O . LEU A 1 85 ? 6.452 3.253 -10.422 1.00 98.06 85 LEU A O 1
ATOM 700 N N . PHE A 1 86 ? 7.773 4.577 -11.664 1.00 98.38 86 PHE A N 1
ATOM 701 C CA . PHE A 1 86 ? 7.501 5.769 -10.856 1.00 98.38 86 PHE A CA 1
ATOM 702 C C . PHE A 1 86 ? 6.057 6.252 -10.981 1.00 98.38 86 PHE A C 1
ATOM 704 O O . PHE A 1 86 ? 5.500 6.690 -9.983 1.00 98.38 86 PHE A O 1
ATOM 711 N N . GLN A 1 87 ? 5.407 6.083 -12.135 1.00 98.19 87 GLN A N 1
ATOM 712 C CA . GLN A 1 87 ? 3.974 6.359 -12.265 1.00 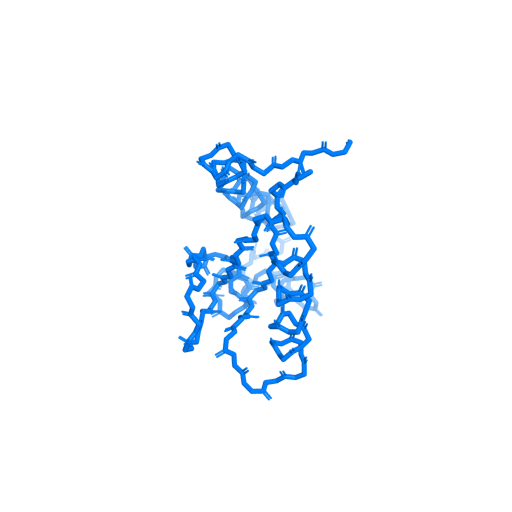98.19 87 GLN A CA 1
ATOM 713 C C . GLN A 1 87 ? 3.129 5.502 -11.311 1.00 98.19 87 GLN A C 1
ATOM 715 O O . GLN A 1 87 ? 2.171 6.010 -10.730 1.00 98.19 87 GLN A O 1
ATOM 720 N N . GLN A 1 88 ? 3.479 4.225 -11.112 1.00 97.56 88 GLN A N 1
ATOM 721 C CA . GLN A 1 88 ? 2.795 3.383 -10.123 1.00 97.56 88 GLN A CA 1
ATOM 722 C C . GLN A 1 88 ? 3.093 3.808 -8.684 1.00 97.56 88 GLN A C 1
ATOM 724 O O . GLN A 1 88 ? 2.180 3.838 -7.858 1.00 97.56 88 GLN A O 1
ATOM 729 N N . THR A 1 89 ? 4.341 4.175 -8.387 1.00 97.50 89 THR A N 1
ATOM 730 C CA . THR A 1 89 ? 4.721 4.702 -7.070 1.00 97.50 89 THR A CA 1
ATOM 731 C C . THR A 1 89 ? 3.945 5.973 -6.737 1.00 97.50 89 THR A C 1
ATOM 733 O O . THR A 1 89 ? 3.337 6.042 -5.672 1.00 97.50 89 THR A O 1
ATOM 736 N N . ASP A 1 90 ? 3.894 6.938 -7.658 1.00 98.50 90 ASP A N 1
ATOM 737 C CA . ASP A 1 90 ? 3.196 8.213 -7.471 1.00 98.50 90 ASP A CA 1
ATOM 738 C C . ASP A 1 90 ? 1.689 7.999 -7.261 1.00 98.50 90 ASP A C 1
ATOM 740 O O . ASP A 1 90 ? 1.069 8.635 -6.405 1.00 98.50 90 ASP A O 1
ATOM 744 N N . LEU A 1 91 ? 1.094 7.065 -8.011 1.00 97.94 91 LEU A N 1
ATOM 745 C CA . LEU A 1 91 ? -0.313 6.699 -7.866 1.00 97.94 91 LEU A CA 1
ATOM 746 C C . LEU A 1 91 ? -0.608 6.105 -6.482 1.00 97.94 91 LEU A C 1
ATOM 748 O O . LEU A 1 91 ? -1.559 6.531 -5.822 1.00 97.94 91 LEU A O 1
ATOM 752 N N . LEU A 1 92 ? 0.200 5.140 -6.032 1.00 97.69 92 LEU A N 1
ATOM 753 C CA . LEU A 1 92 ? 0.049 4.532 -4.708 1.00 97.69 92 LEU A CA 1
ATOM 754 C C . LEU A 1 92 ? 0.284 5.554 -3.594 1.00 97.69 92 LEU A C 1
ATOM 756 O O . LEU A 1 92 ? -0.507 5.615 -2.656 1.00 97.69 92 LEU A O 1
ATOM 760 N N . GLU A 1 93 ? 1.308 6.399 -3.718 1.00 98.31 93 GLU A N 1
ATOM 761 C CA . GLU A 1 93 ? 1.599 7.462 -2.758 1.00 98.31 93 GLU A CA 1
ATOM 762 C C . GLU A 1 93 ? 0.417 8.425 -2.621 1.00 98.31 93 GLU A C 1
ATOM 764 O O . GLU A 1 93 ? -0.017 8.718 -1.504 1.00 98.31 93 GLU A O 1
ATOM 769 N N . HIS A 1 94 ? -0.145 8.881 -3.744 1.00 98.50 94 HIS A N 1
ATOM 770 C CA . HIS A 1 94 ? -1.307 9.762 -3.739 1.00 98.50 94 HIS A CA 1
ATOM 771 C C . HIS A 1 94 ? -2.504 9.115 -3.031 1.00 98.50 94 HIS A C 1
ATOM 773 O O . HIS A 1 94 ? -3.131 9.740 -2.173 1.00 98.50 94 HIS A O 1
ATOM 779 N N . LYS A 1 95 ? -2.796 7.844 -3.334 1.00 98.06 95 LYS A N 1
ATOM 780 C CA . LYS A 1 95 ? -3.903 7.116 -2.700 1.00 98.06 95 LYS A CA 1
ATOM 781 C C . LYS A 1 95 ? -3.673 6.877 -1.212 1.00 98.06 95 LYS A C 1
ATOM 783 O O . LYS A 1 95 ? -4.608 7.018 -0.427 1.00 98.06 95 LYS A O 1
ATOM 788 N N . PHE A 1 96 ? -2.450 6.544 -0.807 1.00 97.81 96 PHE A N 1
ATOM 789 C CA . PHE A 1 96 ? -2.121 6.326 0.600 1.00 97.81 96 PHE A CA 1
ATOM 790 C C . PHE A 1 96 ? -2.243 7.619 1.392 1.00 97.81 96 PHE A C 1
ATOM 792 O O . PHE A 1 96 ? -2.890 7.616 2.434 1.00 97.81 96 PHE A O 1
ATOM 799 N N . LYS A 1 97 ? -1.711 8.733 0.876 1.00 98.12 97 LYS A N 1
ATOM 800 C CA . LYS A 1 97 ? -1.870 10.057 1.493 1.00 98.12 97 LYS A CA 1
ATOM 801 C C . LYS A 1 97 ? -3.341 10.423 1.658 1.00 98.12 97 LYS A C 1
ATOM 803 O O . LYS A 1 97 ? -3.751 10.759 2.765 1.00 98.12 97 LYS A O 1
ATOM 808 N N . ALA A 1 98 ? -4.143 10.252 0.606 1.00 98.12 98 ALA A N 1
ATOM 809 C CA . ALA A 1 98 ? -5.577 10.512 0.667 1.00 98.12 98 ALA A CA 1
ATOM 810 C C . ALA A 1 98 ? -6.270 9.679 1.759 1.00 98.12 98 ALA A C 1
ATOM 812 O O . ALA A 1 98 ? -7.058 10.219 2.527 1.00 98.12 98 ALA A O 1
ATOM 813 N N . GLN A 1 99 ? -5.951 8.386 1.883 1.00 97.88 99 GLN A N 1
ATOM 814 C CA . GLN A 1 99 ? -6.538 7.534 2.924 1.00 97.88 99 GLN A CA 1
ATOM 815 C C . GLN A 1 99 ? -6.027 7.856 4.335 1.00 97.88 99 GLN A C 1
ATOM 817 O O . GLN A 1 99 ? -6.804 7.809 5.288 1.00 97.88 99 GLN A O 1
ATOM 822 N N . ILE A 1 100 ? -4.749 8.211 4.483 1.00 98.00 100 ILE A N 1
ATOM 823 C CA . ILE A 1 100 ? -4.169 8.661 5.755 1.00 98.00 100 ILE A CA 1
ATOM 824 C C . ILE A 1 100 ? -4.888 9.914 6.251 1.00 98.00 100 ILE A C 1
ATOM 826 O O . ILE A 1 100 ? -5.310 9.951 7.408 1.00 98.00 100 ILE A O 1
ATOM 830 N N . GLU A 1 101 ? -5.087 10.897 5.373 1.00 98.06 101 GLU A N 1
ATOM 831 C CA . GLU A 1 101 ? -5.809 12.132 5.679 1.00 98.06 101 GLU A CA 1
ATOM 832 C C . GLU A 1 101 ? -7.294 11.866 5.961 1.00 98.06 101 GLU A C 1
ATOM 834 O O . GLU A 1 101 ? -7.802 12.255 7.012 1.00 98.06 101 GLU A O 1
ATOM 839 N N . GLU A 1 102 ? -7.985 11.148 5.069 1.00 98.00 102 GLU A N 1
ATOM 840 C CA . GLU A 1 102 ? -9.424 10.875 5.170 1.00 98.00 102 GLU A CA 1
ATOM 841 C C . GLU A 1 102 ? -9.776 10.096 6.444 1.00 98.00 102 GLU A C 1
ATOM 843 O O . GLU A 1 102 ? -10.791 10.364 7.093 1.00 98.00 102 GLU A O 1
ATOM 848 N N . LYS A 1 103 ? -8.948 9.114 6.815 1.00 97.75 103 LYS A N 1
ATOM 849 C CA . LYS A 1 103 ? -9.190 8.270 7.990 1.00 97.75 103 LYS A CA 1
ATOM 850 C C . LYS A 1 103 ? -8.571 8.823 9.269 1.00 97.75 103 LYS A C 1
ATOM 852 O O . LYS A 1 103 ? -8.844 8.267 10.335 1.00 97.75 103 LYS A O 1
ATOM 857 N N . GLY A 1 104 ? -7.791 9.902 9.179 1.00 97.56 104 GLY A N 1
ATOM 858 C CA . GLY A 1 104 ? -7.098 10.518 10.307 1.00 97.56 104 GLY A CA 1
ATOM 859 C C . GLY A 1 104 ? -6.103 9.565 10.965 1.00 97.56 104 GLY A C 1
ATOM 860 O O . GLY A 1 104 ? -6.113 9.435 12.189 1.00 97.56 104 GLY A O 1
ATOM 861 N N . ILE A 1 105 ? -5.314 8.846 10.159 1.00 98.06 105 ILE A N 1
ATOM 862 C CA . ILE A 1 105 ? -4.288 7.912 10.644 1.00 98.06 105 ILE A CA 1
ATOM 863 C C . ILE A 1 105 ? -3.159 8.710 11.306 1.00 98.06 105 ILE A C 1
ATOM 865 O O . ILE A 1 105 ? -2.637 9.660 10.725 1.00 98.06 105 ILE A O 1
ATOM 869 N N . ASP A 1 106 ? -2.775 8.320 12.523 1.00 97.62 106 ASP A N 1
ATOM 870 C CA . ASP A 1 106 ? -1.670 8.952 13.242 1.00 97.62 106 ASP A CA 1
ATOM 871 C C . ASP A 1 106 ? -0.321 8.601 12.588 1.00 97.62 106 ASP A C 1
ATOM 873 O O . ASP A 1 106 ? -0.004 7.426 12.391 1.00 97.62 106 ASP A O 1
ATOM 877 N N . LEU A 1 107 ? 0.499 9.620 12.316 1.00 92.25 107 LEU A N 1
ATOM 878 C CA . LEU A 1 107 ? 1.899 9.477 11.901 1.00 92.25 107 LEU A CA 1
ATOM 879 C C . LEU A 1 107 ? 2.823 9.681 13.117 1.00 92.25 107 LEU A C 1
ATOM 881 O O . LEU A 1 107 ? 2.491 10.463 14.014 1.00 92.25 107 LEU A O 1
ATOM 885 N N . LEU A 1 108 ? 3.938 8.940 13.170 1.00 78.75 108 LEU A N 1
ATOM 886 C CA . LEU A 1 108 ? 4.932 8.982 14.257 1.00 78.75 108 LEU A CA 1
ATOM 887 C C . LEU A 1 108 ? 6.000 10.055 14.029 1.00 78.75 108 LEU A C 1
ATOM 889 O O . LEU A 1 108 ? 6.421 10.220 12.863 1.00 78.75 108 LEU A O 1
#